Protein AF-A0A4R3VXD8-F1 (afdb_monomer_lite)

InterPro domains:
  IPR001830 Glycosyl transferase, family 20 [PTHR10788] (2-98)
  IPR003337 Trehalose-phosphatase [PF02358] (3-100)
  IPR023214 HAD superfamily [G3DSA:3.40.50.1000] (1-89)
  IPR036412 HAD-like superfamily [SSF56784] (4-100)

Secondary structure (DSSP, 8-state):
-HHHHHHHHHHT-TT---EEE-SS-HHHHHHHHTTSS-EEEEGGGTEE-TTTS--EEPP---GGGHHHHHHHHHHHHHTSTT-EEEEETTEEEEE-TTPPP-

Organism: NCBI:txid797292

pLDDT: mean 89.55, std 8.0, range [60.78, 97.94]

Radius of gyration: 19.1 Å; chains: 1; bounding box: 44×32×47 Å

Sequence (102 aa):
MQVLELLSSLQSEDALQITIISGRPHTDIKRWFGNTNYYLIAEHGAWSNVPDGLWRDKPSMPTTWKTPVRRIMAKFTDRTPGSIIEEKNYSLAWHYRKVHAG

Structure (mmCIF, N/CA/C/O backbone):
data_AF-A0A4R3VXD8-F1
#
_entry.id   AF-A0A4R3VXD8-F1
#
loop_
_atom_site.group_PDB
_atom_site.id
_atom_site.type_symbol
_atom_site.label_atom_id
_atom_site.label_alt_id
_atom_site.label_comp_id
_atom_site.label_asym_id
_atom_site.label_entity_id
_atom_site.label_seq_id
_atom_site.pdbx_PDB_ins_code
_atom_site.Cartn_x
_atom_site.Cartn_y
_atom_site.Cartn_z
_atom_site.occupancy
_atom_site.B_iso_or_equiv
_atom_site.auth_seq_id
_atom_site.auth_comp_id
_atom_site.auth_asym_id
_atom_site.auth_atom_id
_atom_site.pdbx_PDB_model_num
ATOM 1 N N . MET A 1 1 ? -6.651 -20.093 11.942 1.00 60.78 1 MET A N 1
ATOM 2 C CA . MET A 1 1 ? -7.630 -19.352 12.771 1.00 60.78 1 MET A CA 1
ATOM 3 C C . MET A 1 1 ? -6.974 -18.401 13.766 1.00 60.78 1 MET A C 1
ATOM 5 O O . MET A 1 1 ? -7.456 -17.287 13.868 1.00 60.78 1 MET A O 1
ATOM 9 N N . GLN A 1 2 ? -5.844 -18.754 14.389 1.00 84.75 2 GLN A N 1
ATOM 10 C CA . GLN A 1 2 ? -5.200 -17.973 15.466 1.00 84.75 2 GLN A CA 1
ATOM 11 C C . GLN A 1 2 ? -5.033 -16.456 15.229 1.00 84.75 2 GLN A C 1
ATOM 13 O O . GLN A 1 2 ? -5.242 -15.667 16.142 1.00 84.75 2 GLN A O 1
ATOM 18 N N . VAL A 1 3 ? -4.673 -16.019 14.017 1.00 86.25 3 VAL A N 1
ATOM 19 C CA . VAL A 1 3 ? -4.418 -14.587 13.755 1.00 86.25 3 VAL A CA 1
ATOM 20 C C . VAL A 1 3 ? -5.697 -13.745 13.802 1.00 86.25 3 VAL A C 1
ATOM 22 O O . VAL A 1 3 ? -5.675 -12.642 14.333 1.00 86.25 3 VAL A O 1
ATOM 25 N N . LEU A 1 4 ? -6.816 -14.245 13.268 1.00 84.94 4 LEU A N 1
ATOM 26 C CA . LEU A 1 4 ? -8.073 -13.484 13.253 1.00 84.94 4 LEU A CA 1
ATOM 27 C C . LEU A 1 4 ? -8.684 -13.376 14.654 1.00 84.94 4 LEU A C 1
ATOM 29 O O . LEU A 1 4 ? -9.241 -12.337 14.995 1.00 84.94 4 LEU A O 1
ATOM 33 N N . GLU A 1 5 ? -8.534 -14.417 15.471 1.00 88.50 5 GLU A N 1
ATOM 34 C CA . GLU A 1 5 ? -8.949 -14.409 16.878 1.00 88.50 5 GLU A CA 1
ATOM 35 C C . GLU A 1 5 ? -8.148 -13.377 17.680 1.00 88.50 5 GLU A C 1
ATOM 37 O O . GLU A 1 5 ? -8.742 -12.560 18.378 1.00 88.50 5 GLU A O 1
ATOM 42 N N . LEU A 1 6 ? -6.822 -13.334 17.496 1.00 90.12 6 LEU A N 1
ATOM 43 C CA . LEU A 1 6 ? -5.958 -12.326 18.117 1.00 90.12 6 LEU A CA 1
ATOM 44 C C . LEU A 1 6 ? -6.342 -10.898 17.705 1.00 90.12 6 LEU A C 1
ATOM 46 O O . LEU A 1 6 ? -6.423 -10.000 18.539 1.00 90.12 6 LEU A O 1
ATOM 50 N N . LEU A 1 7 ? -6.582 -10.666 16.413 1.00 90.00 7 LEU A N 1
ATOM 51 C CA . LEU A 1 7 ? -6.993 -9.343 15.937 1.00 90.00 7 LEU A CA 1
ATOM 52 C C . LEU A 1 7 ? -8.378 -8.952 16.473 1.00 90.00 7 LEU A C 1
ATOM 54 O O . LEU A 1 7 ? -8.607 -7.780 16.757 1.00 90.00 7 LEU A O 1
ATOM 58 N N . SER A 1 8 ? -9.274 -9.921 16.666 1.00 86.00 8 SER A N 1
ATOM 59 C CA . SER A 1 8 ? -10.593 -9.682 17.262 1.00 86.00 8 SER A CA 1
ATOM 60 C C . SER A 1 8 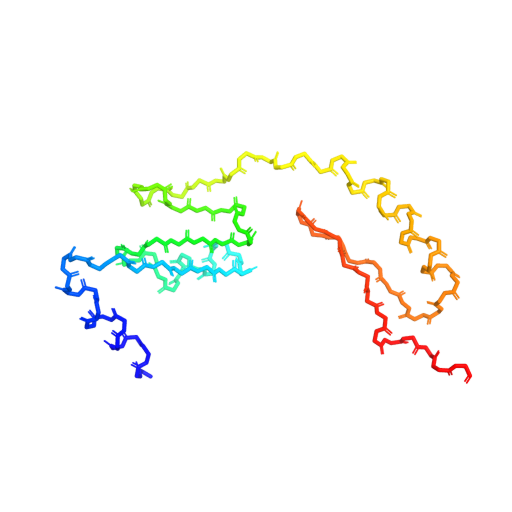? -10.487 -9.314 18.744 1.00 86.00 8 SER A C 1
ATOM 62 O O . SER A 1 8 ? -11.148 -8.375 19.173 1.00 86.00 8 SER A O 1
ATOM 64 N N . SER A 1 9 ? -9.619 -9.984 19.515 1.00 89.00 9 SER A N 1
ATOM 65 C CA . SER A 1 9 ? -9.397 -9.637 20.927 1.00 89.00 9 SER A CA 1
ATOM 66 C C . SER A 1 9 ? -8.711 -8.284 21.102 1.00 89.00 9 SER A C 1
ATOM 68 O O . SER A 1 9 ? -8.966 -7.582 22.068 1.00 89.00 9 SER A O 1
ATOM 70 N N . LEU A 1 10 ? -7.834 -7.896 20.173 1.00 89.00 10 LEU A N 1
ATOM 71 C CA . LEU A 1 10 ? -7.211 -6.571 20.203 1.00 89.00 10 LEU A CA 1
ATOM 72 C C . LEU A 1 10 ? -8.198 -5.458 19.831 1.00 89.00 10 LEU A C 1
ATOM 74 O O . LEU A 1 10 ? -8.056 -4.338 20.303 1.00 89.00 10 LEU A O 1
ATOM 78 N N . GLN A 1 11 ? -9.195 -5.755 18.994 1.00 83.25 11 GLN A N 1
ATOM 79 C CA . GLN A 1 11 ? -10.201 -4.782 18.570 1.00 83.25 11 GLN A CA 1
ATOM 80 C C . GLN A 1 11 ? -11.210 -4.433 19.676 1.00 83.25 11 GLN A C 1
ATOM 82 O O . GLN A 1 11 ? -11.834 -3.381 19.594 1.00 83.25 11 GLN A O 1
ATOM 87 N N . SER A 1 12 ? -11.401 -5.288 20.688 1.00 84.19 12 SER A N 1
ATOM 88 C CA . SER A 1 12 ? -12.324 -4.996 21.798 1.00 84.19 12 SER A CA 1
ATOM 89 C C . SER A 1 12 ? -11.810 -3.929 22.771 1.00 84.19 12 SER A C 1
ATOM 91 O O . SER A 1 12 ? -12.547 -3.527 23.664 1.00 84.19 12 SER A O 1
ATOM 93 N N . GLU A 1 13 ? -10.565 -3.481 22.613 1.00 86.81 13 GLU A N 1
ATOM 94 C CA . GLU A 1 13 ? -9.973 -2.393 23.388 1.00 86.81 13 GLU A CA 1
ATOM 95 C C . GLU A 1 13 ? -10.238 -1.050 22.686 1.00 86.81 13 GLU A C 1
ATOM 97 O O . GLU A 1 13 ? -9.629 -0.756 21.658 1.00 86.81 13 GLU A O 1
ATOM 102 N N . ASP A 1 14 ? -11.104 -0.200 23.251 1.00 79.62 14 ASP A N 1
ATOM 103 C CA . ASP A 1 14 ? -11.511 1.088 22.647 1.00 79.62 14 ASP A CA 1
ATOM 104 C C . ASP A 1 14 ? -10.336 2.042 22.356 1.00 79.62 14 ASP A C 1
ATOM 106 O O . ASP A 1 14 ? -10.417 2.912 21.489 1.00 79.62 14 ASP A O 1
ATOM 110 N N . ALA A 1 15 ? -9.219 1.884 23.070 1.00 86.81 15 ALA A N 1
ATOM 111 C CA . ALA A 1 15 ? -8.014 2.684 22.872 1.00 86.81 15 ALA A CA 1
ATOM 112 C C . ALA A 1 15 ? -7.157 2.227 21.672 1.00 86.81 15 ALA A C 1
ATOM 114 O O . ALA A 1 15 ? -6.139 2.861 21.377 1.00 86.81 15 ALA A O 1
ATOM 115 N N . LEU A 1 16 ? -7.518 1.131 20.994 1.00 89.75 16 LEU A N 1
ATOM 116 C CA . LEU A 1 16 ? -6.667 0.469 20.010 1.00 89.75 16 LEU A CA 1
ATOM 117 C C . LEU A 1 16 ? -7.252 0.550 18.596 1.00 89.75 16 LEU A C 1
ATOM 119 O O . LEU A 1 16 ? -8.234 -0.098 18.246 1.00 89.75 16 LEU A O 1
ATOM 123 N N . GLN A 1 17 ? -6.575 1.303 17.728 1.00 91.00 17 GLN A N 1
ATOM 124 C CA . GLN A 1 17 ? -6.911 1.362 16.309 1.00 91.00 17 GLN A CA 1
ATOM 125 C C . GLN A 1 17 ? -6.074 0.363 15.509 1.00 91.00 17 GLN A C 1
ATOM 127 O O . GLN A 1 17 ? -4.887 0.577 15.250 1.00 91.00 17 GLN A O 1
ATOM 132 N N . ILE A 1 18 ? -6.708 -0.705 15.031 1.00 93.25 18 ILE A N 1
ATOM 133 C CA . ILE A 1 18 ? -6.060 -1.649 14.116 1.00 93.25 18 ILE A CA 1
ATOM 134 C C . ILE A 1 18 ? -6.027 -1.054 12.703 1.00 93.25 18 ILE A C 1
ATOM 136 O O . ILE A 1 18 ? -7.042 -0.574 12.187 1.00 93.25 18 ILE A O 1
ATOM 140 N N . THR A 1 19 ? -4.847 -1.103 12.074 1.00 95.06 19 THR A N 1
ATOM 141 C CA . THR A 1 19 ? -4.625 -0.689 10.682 1.00 95.06 19 THR A CA 1
ATOM 142 C C . THR A 1 19 ? -3.900 -1.787 9.903 1.00 95.06 19 THR A C 1
ATOM 144 O O . THR A 1 19 ? -2.824 -2.224 10.305 1.00 95.06 19 THR A O 1
ATOM 147 N N . ILE A 1 20 ? -4.455 -2.212 8.767 1.00 95.06 20 ILE A N 1
ATOM 148 C CA . ILE A 1 20 ? -3.838 -3.172 7.844 1.00 95.06 20 ILE A CA 1
ATOM 149 C C . ILE A 1 20 ? -3.285 -2.424 6.632 1.00 95.06 20 ILE A C 1
ATOM 151 O O . ILE A 1 20 ? -4.034 -1.776 5.903 1.00 95.06 20 ILE A O 1
ATOM 155 N N . ILE A 1 21 ? -1.979 -2.561 6.388 1.00 95.50 21 ILE A N 1
ATOM 156 C CA . ILE A 1 21 ? -1.281 -1.978 5.235 1.00 95.50 21 ILE A CA 1
ATOM 157 C C . ILE A 1 21 ? -0.813 -3.101 4.313 1.00 95.50 21 ILE A C 1
ATOM 159 O O . ILE A 1 21 ? -0.105 -4.012 4.740 1.00 95.50 21 ILE A O 1
ATOM 163 N N . SER A 1 22 ? -1.191 -3.042 3.037 1.00 92.56 22 SER A N 1
ATOM 164 C CA . SER A 1 22 ? -0.856 -4.079 2.065 1.00 92.56 22 SER A CA 1
ATOM 165 C C . SER A 1 22 ? -0.584 -3.529 0.668 1.00 92.56 22 SER A C 1
ATOM 167 O O . SER A 1 22 ? -1.116 -2.502 0.253 1.00 92.56 22 SER A O 1
ATOM 169 N N . GLY A 1 23 ? 0.223 -4.268 -0.094 1.00 86.50 23 GLY A N 1
ATOM 170 C CA . GLY A 1 23 ? 0.364 -4.083 -1.541 1.00 86.50 23 GLY A CA 1
ATOM 171 C C . GLY A 1 23 ? -0.730 -4.776 -2.363 1.00 86.50 23 GLY A C 1
ATOM 172 O O . GLY A 1 23 ? -0.728 -4.663 -3.585 1.00 86.50 23 GLY A O 1
ATOM 173 N N . ARG A 1 24 ? -1.640 -5.525 -1.722 1.00 91.00 24 ARG A N 1
ATOM 174 C CA . ARG A 1 24 ? -2.763 -6.202 -2.391 1.00 91.00 24 ARG A CA 1
ATOM 175 C C . ARG A 1 24 ? -3.774 -5.187 -2.951 1.00 91.00 24 ARG A C 1
ATOM 177 O O . ARG A 1 24 ? -3.877 -4.090 -2.395 1.00 91.00 24 ARG A O 1
ATOM 184 N N . PRO A 1 25 ? -4.543 -5.567 -3.988 1.00 91.31 25 PRO A N 1
ATOM 185 C CA . PRO A 1 25 ? -5.689 -4.794 -4.456 1.00 91.31 25 PRO A CA 1
ATOM 186 C C . PRO A 1 25 ? -6.668 -4.474 -3.324 1.00 91.31 25 PRO A C 1
ATOM 188 O O . PRO A 1 25 ? -6.895 -5.301 -2.434 1.00 91.31 25 PRO A O 1
ATOM 191 N N . HIS A 1 26 ? -7.295 -3.298 -3.376 1.00 92.44 26 HIS A N 1
ATOM 192 C CA . HIS A 1 26 ? -8.281 -2.911 -2.360 1.00 92.44 26 HIS A CA 1
ATOM 193 C C . HIS A 1 26 ? -9.493 -3.857 -2.323 1.00 92.44 26 HIS A C 1
ATOM 195 O O . HIS A 1 26 ? -10.086 -4.056 -1.266 1.00 92.44 26 HIS A O 1
ATOM 201 N N . THR A 1 27 ? -9.832 -4.495 -3.447 1.00 93.62 27 THR A N 1
ATOM 202 C CA . THR A 1 27 ? -10.903 -5.496 -3.552 1.00 93.62 27 THR A CA 1
ATOM 203 C C . THR A 1 27 ? -10.624 -6.746 -2.716 1.00 93.62 27 THR A C 1
ATOM 205 O O . THR A 1 27 ? -11.519 -7.212 -2.010 1.00 93.62 27 THR A O 1
ATOM 208 N N . ASP A 1 28 ? -9.388 -7.252 -2.730 1.00 95.38 28 ASP A N 1
ATOM 209 C CA . ASP A 1 28 ? -8.965 -8.398 -1.912 1.00 95.38 28 ASP A CA 1
ATOM 210 C C . ASP A 1 28 ? -9.021 -8.049 -0.420 1.00 95.38 28 ASP A C 1
ATOM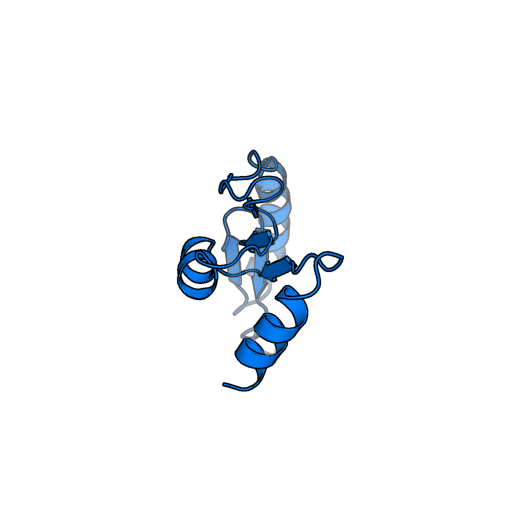 212 O O . ASP A 1 28 ? -9.593 -8.781 0.387 1.00 95.38 28 ASP A O 1
ATOM 216 N N . ILE A 1 29 ? -8.472 -6.886 -0.058 1.00 94.69 29 ILE A N 1
ATOM 217 C CA . ILE A 1 29 ? -8.442 -6.388 1.324 1.00 94.69 29 ILE A CA 1
ATOM 218 C C . ILE A 1 29 ? -9.866 -6.179 1.851 1.00 94.69 29 ILE A C 1
ATOM 220 O O . ILE A 1 29 ? -10.192 -6.626 2.950 1.00 94.69 29 ILE A O 1
ATOM 224 N N . LYS A 1 30 ? -10.735 -5.552 1.050 1.00 92.88 30 LYS A N 1
ATOM 225 C CA . LYS A 1 30 ? -12.151 -5.348 1.371 1.00 92.88 30 LYS A CA 1
ATOM 226 C C . LYS A 1 30 ? -12.888 -6.675 1.535 1.00 92.88 30 LYS A C 1
ATOM 228 O O . LYS A 1 30 ? -13.704 -6.798 2.439 1.00 92.88 30 LYS A O 1
ATOM 233 N N . ARG A 1 31 ? -12.594 -7.683 0.711 1.00 94.56 31 ARG A N 1
ATOM 234 C CA . ARG A 1 31 ? -13.192 -9.018 0.850 1.00 94.56 31 ARG A CA 1
ATOM 235 C C . ARG A 1 31 ? -12.828 -9.680 2.181 1.00 94.56 31 ARG A C 1
ATOM 237 O O . ARG A 1 31 ? -13.665 -10.374 2.746 1.00 94.56 31 ARG A O 1
ATOM 244 N N . TRP A 1 32 ? -11.598 -9.504 2.662 1.00 93.06 32 TRP A N 1
ATOM 245 C CA . TRP A 1 32 ? -11.135 -10.140 3.900 1.00 93.06 32 TRP A CA 1
ATOM 246 C C . TRP A 1 32 ? -11.512 -9.371 5.167 1.00 93.06 32 TRP A C 1
ATOM 248 O O . TRP A 1 32 ? -11.859 -9.995 6.164 1.00 93.06 32 TRP A O 1
ATOM 258 N N . PHE A 1 33 ? -11.454 -8.038 5.134 1.00 93.06 33 PHE A N 1
ATOM 259 C CA . PHE A 1 33 ? -11.555 -7.193 6.330 1.00 93.06 33 PHE A CA 1
ATOM 260 C C . PHE A 1 33 ? -12.607 -6.083 6.219 1.00 93.06 33 PHE A C 1
ATOM 262 O O . PHE A 1 33 ? -12.718 -5.254 7.109 1.00 93.06 33 PHE A O 1
ATOM 269 N N . GLY A 1 34 ? -13.405 -6.038 5.150 1.00 89.81 34 GLY A N 1
ATOM 270 C CA . GLY A 1 34 ? -14.373 -4.957 4.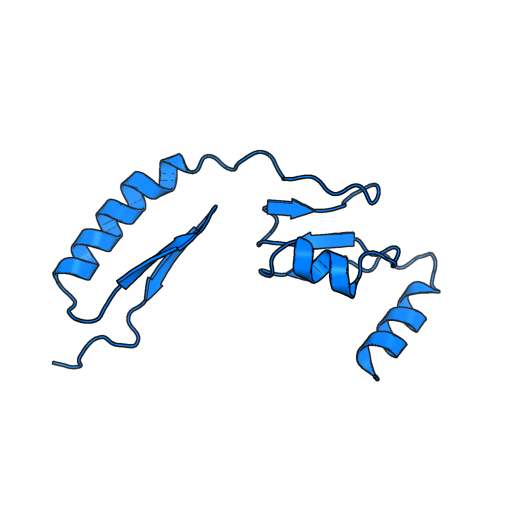923 1.00 89.81 34 GLY A CA 1
ATOM 271 C C . GLY A 1 34 ? -15.512 -4.875 5.943 1.00 89.81 34 GLY A C 1
ATOM 272 O O . GLY A 1 34 ? -16.200 -3.862 5.974 1.00 89.81 34 GLY A O 1
ATOM 273 N N . ASN A 1 35 ? -15.692 -5.913 6.765 1.00 89.69 35 ASN A N 1
ATOM 274 C CA . ASN A 1 35 ? -16.694 -5.968 7.832 1.00 89.69 35 ASN A CA 1
ATOM 275 C C . ASN A 1 35 ? -16.109 -5.667 9.226 1.00 89.69 35 ASN A C 1
ATOM 277 O O . ASN A 1 35 ? -16.789 -5.889 10.223 1.00 89.69 35 ASN A O 1
ATOM 281 N N . THR A 1 36 ? -14.852 -5.224 9.324 1.00 90.06 36 THR A N 1
ATOM 282 C CA . THR A 1 36 ? -14.230 -4.828 10.597 1.00 90.06 36 THR A CA 1
ATOM 283 C C . THR A 1 36 ? -14.162 -3.303 10.717 1.00 90.06 36 THR A C 1
ATOM 285 O O . THR A 1 36 ? -14.269 -2.589 9.721 1.00 90.06 36 THR A O 1
ATOM 288 N N . ASN A 1 37 ? -13.903 -2.788 11.924 1.00 89.19 37 ASN A N 1
ATOM 289 C CA . ASN A 1 37 ? -13.663 -1.353 12.146 1.00 89.19 37 ASN A CA 1
ATOM 290 C C . ASN A 1 37 ? -12.187 -0.981 11.911 1.00 89.19 37 ASN A C 1
ATOM 292 O O . ASN A 1 37 ? -11.661 -0.041 12.506 1.00 89.19 37 ASN A O 1
ATOM 296 N N . TYR A 1 38 ? -11.476 -1.764 11.095 1.00 93.88 38 TYR A N 1
ATOM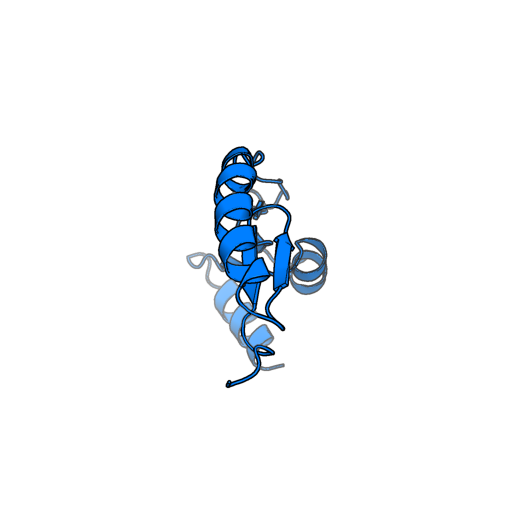 297 C CA . TYR A 1 38 ? -10.067 -1.520 10.823 1.00 93.88 38 TYR A CA 1
ATOM 298 C C . TYR A 1 38 ? -9.909 -0.398 9.813 1.00 93.88 38 TYR A C 1
ATOM 300 O O . TYR A 1 38 ? -10.692 -0.244 8.868 1.00 93.88 38 TYR A O 1
ATOM 308 N N . TYR A 1 39 ? -8.797 0.308 9.947 1.00 95.81 39 TYR A N 1
ATOM 309 C CA . TYR A 1 39 ? -8.277 1.071 8.836 1.00 95.81 39 TYR A CA 1
ATOM 310 C C . TYR A 1 39 ? -7.549 0.148 7.869 1.00 95.81 39 TYR A C 1
ATOM 312 O O . TYR A 1 39 ? -6.729 -0.683 8.247 1.00 95.81 39 TYR A O 1
ATOM 320 N N . LEU A 1 40 ? -7.874 0.280 6.594 1.00 96.31 40 LEU A N 1
ATOM 321 C CA . LEU A 1 40 ? -7.398 -0.560 5.514 1.00 96.31 40 LEU A CA 1
ATOM 322 C C . LEU A 1 40 ? -6.699 0.343 4.507 1.00 96.31 40 LEU A C 1
ATOM 324 O O . LEU A 1 40 ? -7.292 1.289 3.992 1.00 96.31 40 LEU A O 1
ATOM 328 N N . ILE A 1 41 ? -5.430 0.047 4.245 1.00 95.19 41 ILE A N 1
ATOM 329 C CA . ILE A 1 41 ? -4.578 0.739 3.283 1.00 95.19 41 ILE A CA 1
ATOM 330 C C . ILE A 1 41 ? -4.093 -0.306 2.280 1.00 95.19 41 ILE A C 1
ATOM 332 O O . ILE A 1 41 ? -3.360 -1.234 2.627 1.00 95.19 41 ILE A O 1
ATOM 336 N N . ALA A 1 42 ? -4.519 -0.164 1.032 1.00 92.69 42 ALA A N 1
ATOM 337 C CA . ALA A 1 42 ? -4.262 -1.109 -0.044 1.00 92.69 42 ALA A CA 1
ATOM 338 C C . ALA A 1 42 ? -3.397 -0.479 -1.141 1.00 92.69 42 ALA A C 1
ATOM 340 O O . ALA A 1 42 ? -3.209 0.740 -1.187 1.00 92.69 42 ALA A O 1
ATOM 341 N N . GLU A 1 43 ? -2.857 -1.320 -2.024 1.00 89.00 43 GLU A N 1
ATOM 342 C CA . GLU A 1 43 ? -2.074 -0.898 -3.192 1.00 89.00 43 GLU A CA 1
ATOM 343 C C . GLU A 1 43 ? -0.961 0.108 -2.841 1.00 89.00 43 GLU A C 1
ATOM 345 O O . GLU A 1 43 ? -0.762 1.112 -3.522 1.00 89.00 43 GLU A O 1
ATOM 350 N N . HIS A 1 44 ? -0.242 -0.148 -1.741 1.00 86.62 44 HIS A N 1
ATOM 351 C CA . HIS A 1 44 ? 0.828 0.727 -1.238 1.00 86.62 44 HIS A CA 1
ATOM 352 C C . HIS A 1 44 ? 0.369 2.160 -0.907 1.00 86.62 44 HIS A C 1
ATOM 354 O O . HIS A 1 44 ? 1.137 3.112 -1.029 1.00 86.62 44 HIS A O 1
ATOM 360 N N . GLY A 1 45 ? -0.881 2.318 -0.468 1.00 88.38 45 GLY A N 1
ATOM 361 C CA . GLY A 1 45 ? -1.445 3.612 -0.088 1.00 88.38 45 GLY A CA 1
ATOM 362 C C . GLY A 1 45 ? -2.175 4.340 -1.207 1.00 88.38 45 GLY A C 1
ATOM 363 O O . GLY A 1 45 ? -2.603 5.472 -0.989 1.00 88.38 45 GLY A O 1
ATOM 364 N N . ALA A 1 46 ? -2.345 3.711 -2.372 1.00 86.12 46 ALA A N 1
ATOM 365 C CA . ALA A 1 46 ? -3.193 4.248 -3.430 1.00 86.12 46 ALA A CA 1
ATOM 366 C C . ALA A 1 46 ? -4.685 4.182 -3.076 1.00 86.12 46 ALA A C 1
ATOM 368 O O . ALA A 1 46 ? -5.454 4.989 -3.579 1.00 86.12 46 ALA A O 1
ATOM 369 N N . TRP A 1 47 ? -5.084 3.270 -2.187 1.00 91.75 47 TRP A N 1
ATOM 370 C CA . TRP A 1 47 ? -6.453 3.164 -1.688 1.00 91.75 47 TRP A CA 1
ATOM 371 C C . TRP A 1 47 ? -6.469 3.111 -0.168 1.00 91.75 47 TRP A C 1
ATOM 373 O O . TRP A 1 47 ? -5.674 2.384 0.435 1.00 91.75 47 TRP A O 1
ATOM 383 N N . SER A 1 48 ? -7.404 3.820 0.461 1.00 94.44 48 SER A N 1
ATOM 384 C CA . SER A 1 48 ? -7.639 3.679 1.898 1.00 94.44 48 SER A CA 1
ATOM 385 C C . SER A 1 48 ? -9.066 3.996 2.310 1.00 94.44 48 SER A C 1
ATOM 387 O O . SER A 1 48 ? -9.710 4.831 1.680 1.00 94.44 48 SER A O 1
ATOM 389 N N . ASN A 1 49 ? -9.521 3.405 3.413 1.00 94.94 49 ASN A N 1
ATOM 390 C CA . ASN A 1 49 ? -10.775 3.783 4.073 1.00 94.94 49 ASN A CA 1
ATOM 391 C C . ASN A 1 49 ? -10.592 4.783 5.241 1.00 94.94 49 ASN A C 1
ATOM 393 O O . ASN A 1 49 ? -11.549 5.131 5.921 1.00 94.94 49 ASN A O 1
ATOM 397 N N . VAL A 1 50 ? -9.364 5.239 5.499 1.00 93.31 50 VAL A N 1
ATOM 398 C CA . VAL A 1 50 ? -9.052 6.236 6.538 1.00 93.31 50 VAL A CA 1
ATOM 399 C C . VAL A 1 50 ? -9.632 7.610 6.150 1.00 93.31 50 VAL A C 1
ATOM 401 O O . VAL A 1 50 ? -9.531 7.975 4.974 1.00 93.31 50 VAL A O 1
ATOM 404 N N . PRO A 1 51 ? -10.159 8.422 7.093 1.00 92.12 51 PRO A N 1
ATOM 405 C CA . PRO A 1 51 ? -10.337 8.161 8.530 1.00 92.12 51 PRO A CA 1
ATOM 406 C C . PRO A 1 51 ? -11.756 7.719 8.933 1.00 92.12 51 PRO A C 1
ATOM 408 O O . PRO A 1 51 ? -12.043 7.629 10.115 1.00 92.12 51 PRO A O 1
ATOM 411 N N . ASP A 1 52 ? -12.668 7.484 7.994 1.00 92.69 52 ASP A N 1
ATOM 412 C CA . ASP A 1 52 ? -14.107 7.346 8.285 1.00 92.69 52 ASP A CA 1
ATOM 413 C C . ASP A 1 52 ? -14.735 6.051 7.750 1.00 92.69 52 ASP A C 1
ATOM 415 O O . ASP A 1 52 ? -15.953 5.917 7.675 1.00 92.69 52 ASP A O 1
ATOM 419 N N . GLY A 1 53 ? -13.910 5.084 7.356 1.00 91.38 53 GLY A N 1
ATOM 420 C CA . GLY A 1 53 ? -14.356 3.800 6.824 1.00 91.38 53 GLY A CA 1
ATOM 421 C C . GLY A 1 53 ? -14.801 3.848 5.359 1.00 91.38 53 GLY A C 1
ATOM 422 O O . GLY A 1 53 ? -15.089 2.797 4.781 1.00 91.38 53 GLY A O 1
ATOM 423 N N . LEU A 1 54 ? -14.797 5.019 4.714 1.00 92.06 54 LEU A N 1
ATOM 424 C CA . LEU A 1 54 ? -15.155 5.154 3.306 1.00 92.06 54 LEU A CA 1
ATOM 425 C C . LEU A 1 54 ? -13.921 4.992 2.421 1.00 92.06 54 LEU A C 1
ATOM 427 O O . LEU A 1 54 ? -12.972 5.772 2.499 1.00 92.06 54 LEU A O 1
ATOM 431 N N . TRP A 1 55 ? -13.943 3.975 1.554 1.00 92.19 55 TRP A N 1
ATOM 432 C CA . TRP A 1 55 ? -12.877 3.748 0.580 1.00 92.19 55 TRP A CA 1
ATOM 433 C C . TRP A 1 55 ? -12.736 4.940 -0.358 1.00 92.19 55 TRP A C 1
ATOM 435 O O . TRP A 1 55 ? -13.688 5.344 -1.022 1.00 92.19 55 TRP A O 1
ATOM 445 N N . ARG A 1 56 ? -11.512 5.445 -0.442 1.00 90.69 56 ARG A N 1
ATOM 446 C CA . ARG A 1 56 ? -11.097 6.473 -1.383 1.00 90.69 56 ARG A CA 1
ATOM 447 C C . ARG A 1 56 ? -9.861 5.994 -2.103 1.00 90.69 56 ARG A C 1
ATOM 449 O O . ARG A 1 56 ? -8.958 5.424 -1.479 1.00 90.69 56 ARG A O 1
ATOM 456 N N . ASP A 1 57 ? -9.808 6.268 -3.393 1.00 87.88 57 ASP A N 1
ATOM 457 C CA . ASP A 1 57 ? -8.528 6.378 -4.052 1.00 87.88 57 ASP A CA 1
ATOM 458 C C . ASP A 1 57 ? -7.842 7.642 -3.525 1.00 87.88 57 ASP A C 1
ATOM 460 O O . ASP A 1 57 ? -8.447 8.700 -3.330 1.00 87.88 57 ASP A O 1
ATOM 464 N N . LYS A 1 58 ? -6.555 7.526 -3.227 1.00 77.25 58 LYS A N 1
ATOM 465 C CA . LYS A 1 58 ? -5.733 8.706 -3.020 1.00 77.25 58 LYS A CA 1
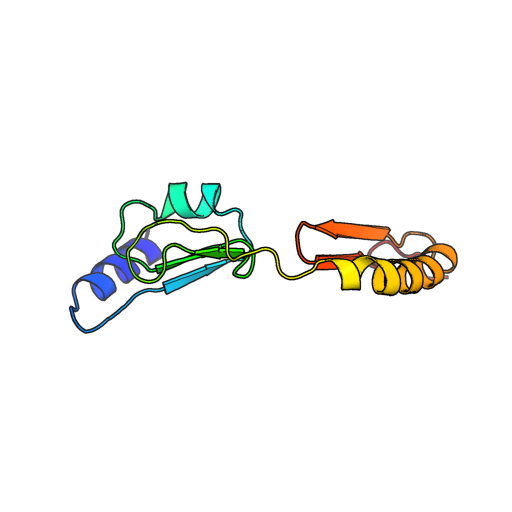ATOM 466 C C . LYS A 1 58 ? -5.549 9.341 -4.403 1.00 77.25 58 LYS A C 1
ATOM 468 O O . LYS A 1 58 ? -5.196 8.604 -5.329 1.00 77.25 58 LYS A O 1
ATOM 473 N N . PRO A 1 59 ? -5.745 10.669 -4.553 1.00 64.38 59 PRO A N 1
ATOM 474 C CA . PRO A 1 59 ? -5.594 11.340 -5.837 1.00 64.38 59 PRO A CA 1
ATOM 475 C C . PRO A 1 59 ? -4.287 10.911 -6.484 1.00 64.38 59 PRO A C 1
ATOM 477 O O . PRO A 1 59 ? -3.260 10.847 -5.799 1.00 64.38 59 PRO A O 1
ATOM 480 N N . SER A 1 60 ? -4.342 10.580 -7.776 1.00 64.56 60 SER A N 1
ATOM 481 C CA . SER A 1 60 ? -3.217 9.998 -8.497 1.00 64.56 60 SER A CA 1
ATOM 482 C C . SER A 1 60 ? -1.933 10.764 -8.184 1.00 64.56 60 SER A C 1
ATOM 484 O O . SER A 1 60 ? -1.783 11.923 -8.579 1.00 64.56 60 SER A O 1
ATOM 486 N N . MET A 1 61 ? -0.998 10.114 -7.488 1.00 68.38 61 MET A N 1
ATOM 487 C CA . MET A 1 61 ? 0.376 10.598 -7.434 1.00 68.38 61 MET A CA 1
ATOM 488 C C . MET A 1 61 ? 0.818 10.784 -8.888 1.00 68.38 61 MET A C 1
ATOM 490 O O . MET A 1 61 ? 0.684 9.821 -9.653 1.00 68.38 61 MET A O 1
ATOM 494 N N . PRO A 1 62 ? 1.282 11.979 -9.303 1.00 78.62 62 PRO A N 1
ATOM 495 C CA . PRO A 1 62 ? 1.615 12.233 -10.696 1.00 78.62 62 PRO A CA 1
ATOM 496 C C . PRO A 1 62 ? 2.536 11.131 -11.207 1.00 78.62 62 PRO A C 1
ATOM 498 O O . PRO A 1 62 ? 3.628 10.953 -10.685 1.00 78.62 62 PRO A O 1
ATOM 501 N N . THR A 1 63 ? 2.107 10.355 -12.200 1.00 83.62 63 THR A N 1
ATOM 502 C CA . THR A 1 63 ? 2.908 9.248 -12.752 1.00 83.62 63 THR A CA 1
ATOM 503 C C . THR A 1 63 ? 3.876 9.724 -13.829 1.00 83.62 63 THR A C 1
ATOM 505 O O . THR A 1 63 ? 4.592 8.921 -14.420 1.00 83.62 63 THR A O 1
ATOM 508 N N . THR A 1 64 ? 3.955 11.038 -14.052 1.00 91.75 64 THR A N 1
ATOM 509 C CA . THR A 1 64 ? 4.855 11.678 -15.017 1.00 91.75 64 THR A CA 1
ATOM 510 C C . THR A 1 64 ? 6.325 11.341 -14.763 1.00 91.75 64 THR A C 1
ATOM 512 O O . THR A 1 64 ? 7.106 11.305 -15.711 1.00 91.75 64 THR A O 1
ATOM 515 N N . TRP A 1 65 ? 6.703 11.007 -13.521 1.00 92.38 65 TRP A N 1
ATOM 516 C CA . TRP A 1 65 ? 8.044 10.522 -13.176 1.00 92.38 65 TRP A CA 1
ATOM 517 C C . TRP A 1 65 ? 8.376 9.156 -13.793 1.00 92.38 65 TRP A C 1
ATOM 519 O O . TRP A 1 65 ? 9.552 8.849 -13.999 1.00 92.38 65 TRP A O 1
ATOM 529 N N . LYS A 1 66 ? 7.377 8.325 -14.122 1.00 94.25 66 LYS A N 1
ATOM 530 C CA . LYS A 1 66 ? 7.620 6.994 -14.690 1.00 94.25 66 LYS A CA 1
ATOM 531 C C . LYS A 1 66 ? 8.268 7.081 -16.056 1.00 94.25 66 LYS A C 1
ATOM 533 O O . LYS A 1 66 ? 9.171 6.305 -16.330 1.00 94.25 66 LYS A O 1
ATOM 538 N N . THR A 1 67 ? 7.869 8.033 -16.895 1.00 95.94 67 THR A N 1
ATOM 539 C CA . THR A 1 67 ? 8.414 8.185 -18.251 1.00 95.94 67 THR A CA 1
ATOM 540 C C . THR A 1 67 ? 9.944 8.333 -18.264 1.00 95.94 67 THR A C 1
ATOM 542 O O . THR A 1 67 ? 10.610 7.523 -18.919 1.00 95.94 67 THR A O 1
ATOM 545 N N . PRO A 1 68 ? 10.559 9.296 -17.541 1.00 97.31 68 PRO A N 1
ATOM 546 C CA . PRO A 1 68 ? 12.014 9.399 -17.502 1.00 97.31 68 PRO A CA 1
ATOM 547 C C . PRO A 1 68 ? 12.685 8.192 -16.828 1.00 97.31 68 PRO A C 1
ATOM 549 O O . PRO A 1 68 ? 13.726 7.751 -17.314 1.00 97.31 68 PRO A O 1
ATOM 552 N N . VAL A 1 69 ? 12.097 7.614 -15.773 1.00 97.56 69 VAL A N 1
ATOM 553 C CA . VAL A 1 69 ? 12.664 6.438 -15.082 1.00 97.56 69 VAL A CA 1
ATOM 554 C C . VAL A 1 69 ? 12.626 5.189 -15.967 1.00 97.56 69 VAL A C 1
ATOM 556 O O . VAL A 1 69 ? 13.629 4.488 -16.086 1.00 97.56 69 VAL A O 1
ATOM 559 N N . ARG A 1 70 ? 11.518 4.944 -16.670 1.00 97.50 70 ARG A N 1
ATOM 560 C CA . ARG A 1 70 ? 11.361 3.843 -17.627 1.00 97.50 70 ARG A CA 1
ATOM 561 C C . ARG A 1 70 ? 12.387 3.944 -18.746 1.00 97.50 70 ARG A C 1
ATOM 563 O O . ARG A 1 70 ? 12.982 2.937 -19.108 1.00 97.50 70 ARG A O 1
ATOM 570 N N . ARG A 1 71 ? 12.654 5.152 -19.256 1.00 97.19 71 ARG A N 1
ATOM 571 C CA . ARG A 1 71 ? 13.706 5.372 -20.261 1.00 97.19 71 ARG A CA 1
ATOM 572 C C . ARG A 1 71 ? 15.093 4.994 -19.736 1.00 97.19 71 ARG A C 1
ATOM 574 O O . ARG A 1 71 ? 15.908 4.488 -20.498 1.00 97.19 71 ARG A O 1
ATOM 581 N N . ILE A 1 72 ? 15.375 5.236 -18.455 1.00 97.56 72 ILE A N 1
ATOM 582 C CA . ILE A 1 72 ? 16.627 4.797 -17.823 1.00 97.56 72 ILE A CA 1
ATOM 583 C C . ILE A 1 72 ? 16.649 3.268 -17.720 1.00 97.56 72 ILE A C 1
ATOM 585 O O . ILE A 1 72 ? 17.601 2.653 -18.189 1.00 97.56 72 ILE A O 1
ATOM 589 N N . MET A 1 73 ? 15.589 2.649 -17.191 1.00 97.94 73 MET A N 1
ATOM 590 C CA . MET A 1 73 ? 15.478 1.188 -17.072 1.00 97.94 73 MET A CA 1
ATOM 591 C C . MET A 1 73 ? 15.579 0.471 -18.428 1.00 97.94 73 MET A C 1
ATOM 593 O O . MET A 1 73 ? 16.187 -0.594 -18.508 1.00 97.94 73 MET A O 1
ATOM 597 N N . ALA A 1 74 ? 15.035 1.057 -19.500 1.00 97.00 74 ALA A N 1
ATOM 598 C C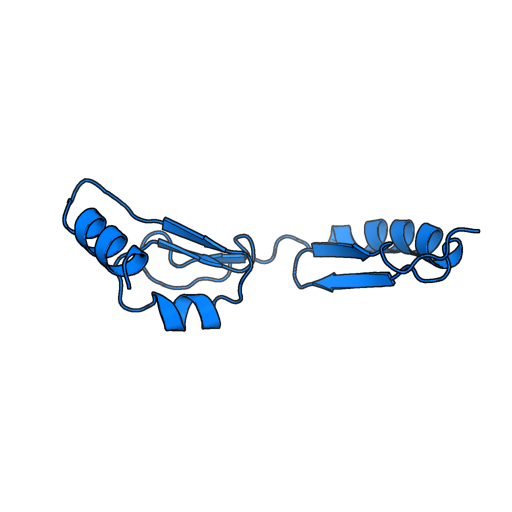A . ALA A 1 74 ? 15.103 0.503 -20.852 1.00 97.00 74 ALA A CA 1
ATOM 599 C C . ALA A 1 74 ? 16.555 0.352 -21.322 1.00 97.00 74 ALA A C 1
ATOM 601 O O . ALA A 1 74 ? 16.934 -0.719 -21.776 1.00 97.00 74 ALA A O 1
ATOM 602 N N . LYS A 1 75 ? 17.410 1.357 -21.073 1.00 97.00 75 LYS A N 1
ATOM 603 C CA . LYS A 1 75 ? 18.844 1.282 -21.409 1.00 97.00 75 LYS A CA 1
ATOM 604 C C . LYS A 1 75 ? 19.556 0.112 -20.728 1.00 97.00 75 LYS A C 1
ATOM 606 O O . LYS A 1 75 ? 20.468 -0.465 -21.314 1.00 97.00 75 LYS A O 1
ATOM 611 N N . PHE A 1 76 ? 19.185 -0.205 -19.487 1.00 95.88 76 PHE A N 1
ATOM 612 C CA . PHE A 1 76 ? 19.735 -1.361 -18.774 1.00 95.88 76 PHE A CA 1
ATOM 613 C C . PHE A 1 76 ? 19.158 -2.670 -19.305 1.00 95.88 76 PHE A C 1
ATOM 615 O O . PHE A 1 76 ? 19.896 -3.634 -19.480 1.00 95.88 76 PHE A O 1
ATOM 622 N N . THR A 1 77 ? 17.863 -2.681 -19.611 1.00 96.12 77 THR A N 1
ATOM 623 C CA . THR A 1 77 ? 17.164 -3.854 -20.145 1.00 96.12 77 THR A CA 1
ATOM 624 C C . THR A 1 77 ? 17.722 -4.280 -21.503 1.00 96.12 77 THR A C 1
ATOM 626 O O . THR A 1 77 ? 18.058 -5.448 -21.673 1.00 96.12 77 THR A O 1
ATOM 629 N N . ASP A 1 78 ? 17.947 -3.330 -22.417 1.00 95.06 78 ASP A N 1
ATOM 630 C CA . ASP A 1 78 ? 18.528 -3.575 -23.748 1.00 95.06 78 ASP A CA 1
ATOM 631 C C . ASP A 1 78 ? 19.922 -4.220 -23.685 1.00 95.06 78 ASP A C 1
ATOM 633 O O . ASP A 1 78 ? 20.331 -4.936 -24.595 1.00 95.06 78 ASP A O 1
ATOM 637 N N . ARG A 1 79 ? 20.668 -3.965 -22.604 1.00 94.19 79 ARG A N 1
ATOM 638 C CA . ARG A 1 79 ? 22.035 -4.471 -22.395 1.00 94.19 79 ARG A CA 1
ATOM 639 C C . ARG A 1 79 ? 22.094 -5.728 -21.537 1.00 94.19 79 ARG A C 1
ATOM 641 O O . ARG A 1 79 ? 23.175 -6.279 -21.358 1.00 94.19 79 ARG A O 1
ATOM 648 N N . THR A 1 80 ? 20.962 -6.162 -20.992 1.00 93.81 80 THR A N 1
ATOM 649 C CA . THR A 1 80 ? 20.910 -7.229 -19.992 1.00 93.81 80 THR A CA 1
ATOM 650 C C . THR A 1 80 ? 19.869 -8.274 -20.414 1.00 93.81 80 THR A C 1
ATOM 652 O O . THR A 1 80 ? 18.728 -8.235 -19.931 1.00 93.81 80 THR A O 1
ATOM 655 N N . PRO A 1 81 ? 20.226 -9.201 -21.331 1.00 93.31 81 PRO A N 1
ATOM 656 C CA . PRO A 1 81 ? 19.320 -10.237 -21.823 1.00 93.31 81 PRO A CA 1
ATOM 657 C C . PRO A 1 81 ? 18.678 -11.029 -20.679 1.00 93.31 81 PRO A C 1
ATOM 659 O O . PRO A 1 81 ? 19.357 -11.470 -19.752 1.00 93.31 81 PRO A O 1
ATOM 662 N N . GLY A 1 82 ? 17.356 -11.197 -20.735 1.00 93.12 82 GLY A N 1
ATOM 663 C CA . GLY A 1 82 ? 16.574 -11.879 -19.696 1.00 93.12 82 GLY A CA 1
ATOM 664 C C . GLY A 1 82 ? 16.051 -10.972 -18.574 1.00 93.12 82 GLY A C 1
ATOM 665 O O . GLY A 1 82 ? 15.256 -11.432 -17.752 1.00 93.12 82 GLY A O 1
ATOM 666 N N . SER A 1 83 ? 16.432 -9.689 -18.540 1.00 96.31 83 SER A N 1
ATOM 667 C CA . SER A 1 83 ? 15.780 -8.699 -17.671 1.00 96.31 83 SER A CA 1
ATOM 668 C C . SER A 1 83 ? 14.481 -8.160 -18.285 1.00 96.31 83 SER A C 1
ATOM 670 O O . SER A 1 83 ? 14.308 -8.180 -19.503 1.00 96.31 83 SER A O 1
ATOM 672 N N . ILE A 1 84 ? 13.549 -7.691 -17.446 1.00 96.62 84 ILE A N 1
ATOM 673 C CA . ILE A 1 84 ? 12.256 -7.130 -17.879 1.00 96.62 84 ILE A CA 1
ATOM 674 C C . ILE A 1 84 ? 11.836 -5.937 -17.014 1.00 96.62 84 ILE A C 1
ATOM 676 O O . ILE A 1 84 ? 12.147 -5.873 -15.825 1.00 96.62 84 ILE A O 1
ATOM 680 N N . ILE A 1 85 ? 11.067 -5.018 -17.601 1.00 97.38 85 ILE A N 1
ATOM 681 C CA . ILE A 1 85 ? 10.412 -3.916 -16.883 1.00 97.38 85 ILE A CA 1
ATOM 682 C C . ILE A 1 85 ? 8.934 -4.266 -16.696 1.00 97.38 85 ILE A C 1
ATOM 684 O O . ILE A 1 85 ? 8.220 -4.480 -17.673 1.00 97.38 85 ILE A O 1
ATOM 688 N N . GLU A 1 86 ? 8.468 -4.278 -15.451 1.00 93.81 86 GLU A N 1
ATOM 689 C CA . GLU A 1 86 ? 7.053 -4.367 -15.087 1.00 93.81 86 GLU A CA 1
ATOM 690 C C . GLU A 1 86 ? 6.550 -2.979 -14.674 1.00 93.81 86 GLU A C 1
ATOM 692 O O . GLU A 1 86 ? 7.128 -2.326 -13.802 1.00 93.81 86 GLU A O 1
ATOM 697 N N . GLU A 1 87 ? 5.456 -2.532 -15.285 1.00 90.88 87 GLU A N 1
ATOM 698 C CA . GLU A 1 87 ? 4.800 -1.275 -14.939 1.00 90.88 87 GLU A CA 1
ATOM 699 C C . GLU A 1 87 ? 3.482 -1.536 -14.211 1.00 90.88 87 GLU A C 1
ATOM 701 O O . GLU A 1 87 ? 2.624 -2.264 -14.702 1.00 90.88 87 GLU A O 1
ATOM 706 N N . LYS A 1 88 ? 3.331 -0.924 -13.032 1.00 81.00 88 LYS A N 1
ATOM 707 C CA . LYS A 1 88 ? 2.114 -0.956 -12.205 1.00 81.00 88 LYS A CA 1
ATOM 708 C C . LYS A 1 88 ? 1.503 0.436 -12.142 1.00 81.00 88 LYS A C 1
ATOM 710 O O . LYS A 1 88 ? 2.156 1.403 -12.522 1.00 81.00 88 LYS A O 1
ATOM 715 N N . ASN A 1 89 ? 0.303 0.583 -11.580 1.00 75.50 89 ASN A N 1
ATOM 716 C CA . ASN A 1 89 ? -0.416 1.867 -11.512 1.00 75.50 89 ASN A CA 1
ATOM 717 C C . ASN A 1 89 ? 0.413 3.023 -10.924 1.00 75.50 89 ASN A C 1
ATOM 719 O O . ASN A 1 89 ? 0.375 4.129 -11.459 1.00 75.50 89 ASN A O 1
ATOM 723 N N . TYR A 1 90 ? 1.268 2.759 -9.930 1.00 78.25 90 TYR A N 1
ATOM 724 C CA . TYR A 1 90 ? 2.077 3.789 -9.258 1.00 78.25 90 TYR A CA 1
ATOM 725 C C . TYR A 1 90 ? 3.542 3.395 -9.051 1.00 78.25 90 TYR A C 1
ATOM 727 O O . TYR A 1 90 ? 4.236 4.010 -8.250 1.00 78.25 90 TYR A O 1
ATOM 735 N N . SER A 1 91 ? 4.036 2.375 -9.754 1.00 82.88 91 SER A N 1
ATOM 736 C CA . SER A 1 91 ? 5.430 1.943 -9.628 1.00 82.88 91 SER A CA 1
ATOM 737 C C . SER A 1 91 ? 5.983 1.340 -10.919 1.00 82.88 91 SER A C 1
ATOM 739 O O . SER A 1 91 ? 5.237 0.991 -11.835 1.00 82.88 91 SER A O 1
ATOM 741 N N . LEU A 1 92 ? 7.310 1.246 -10.980 1.00 93.19 92 LEU A N 1
ATOM 742 C CA . LEU A 1 92 ? 8.066 0.515 -11.993 1.00 93.19 92 LEU A CA 1
ATOM 743 C C . LEU A 1 92 ? 8.976 -0.475 -11.266 1.00 93.19 92 LEU A C 1
ATOM 745 O O . LEU A 1 92 ? 9.636 -0.096 -10.297 1.00 93.19 92 LEU A O 1
ATOM 749 N N . ALA A 1 93 ? 9.025 -1.719 -11.730 1.00 93.81 93 ALA A N 1
ATOM 750 C CA . ALA A 1 93 ? 9.946 -2.734 -11.235 1.00 93.81 93 ALA A CA 1
ATOM 751 C C . ALA A 1 93 ? 10.831 -3.231 -12.379 1.00 93.81 93 ALA A C 1
ATOM 753 O O . ALA A 1 93 ? 10.341 -3.538 -13.464 1.00 93.81 93 ALA A O 1
ATOM 754 N N . TRP A 1 94 ? 12.136 -3.325 -12.131 1.00 96.94 94 TRP A N 1
ATOM 755 C CA . TRP A 1 94 ? 13.079 -3.951 -13.051 1.00 96.94 94 TRP A CA 1
ATOM 756 C C . TRP A 1 94 ? 13.482 -5.311 -12.492 1.00 96.94 94 TRP A C 1
ATOM 758 O O . TRP A 1 94 ? 14.093 -5.407 -11.427 1.00 96.94 94 TRP A O 1
ATOM 768 N N . HIS A 1 95 ? 13.091 -6.373 -13.185 1.00 96.12 95 HIS A N 1
ATOM 769 C CA . HIS A 1 95 ? 13.368 -7.741 -12.771 1.00 96.12 95 HIS A CA 1
ATOM 770 C C . HIS A 1 95 ? 14.628 -8.236 -13.464 1.00 96.12 95 HIS A C 1
ATOM 772 O O . HIS A 1 95 ? 14.693 -8.258 -14.689 1.00 96.12 95 HIS A O 1
ATOM 778 N N . TYR A 1 96 ? 15.591 -8.707 -12.678 1.00 94.31 96 TYR A N 1
ATOM 779 C CA . TYR A 1 96 ? 16.869 -9.227 -13.174 1.00 94.31 96 TYR A CA 1
ATOM 780 C C . TYR A 1 96 ? 17.106 -10.701 -12.811 1.00 94.31 96 TYR A C 1
ATOM 782 O O . TYR A 1 96 ? 18.161 -11.257 -13.089 1.00 94.31 96 TYR A O 1
ATOM 790 N N . ARG A 1 97 ? 16.122 -11.373 -12.201 1.00 92.19 97 ARG A N 1
ATOM 791 C CA . ARG A 1 97 ? 16.273 -12.758 -11.719 1.00 92.19 97 ARG A CA 1
ATOM 792 C C . ARG A 1 97 ? 16.570 -13.773 -12.832 1.00 92.19 97 ARG A C 1
ATOM 794 O O . ARG A 1 97 ? 17.178 -14.796 -12.555 1.00 92.19 97 ARG A O 1
ATOM 801 N N . LYS A 1 98 ? 16.102 -13.519 -14.056 1.00 88.88 98 LYS A N 1
ATOM 802 C CA . LYS A 1 98 ? 16.280 -14.407 -15.219 1.00 88.88 98 LYS A CA 1
ATOM 803 C C . LYS A 1 98 ? 17.432 -13.982 -16.131 1.00 88.88 98 LYS A C 1
ATOM 805 O O . LYS A 1 98 ? 17.562 -14.518 -17.225 1.00 88.88 98 LYS A O 1
ATOM 810 N N . VAL A 1 99 ? 18.226 -13.004 -15.709 1.00 90.25 99 VAL A N 1
ATOM 811 C CA . VAL A 1 99 ? 19.397 -12.578 -16.470 1.00 90.25 99 VAL A CA 1
ATOM 812 C C . VAL A 1 99 ? 20.393 -13.727 -16.505 1.00 90.25 99 VAL A C 1
ATOM 814 O O . VAL A 1 99 ? 20.687 -14.327 -15.471 1.00 90.25 99 VAL A O 1
ATOM 817 N N . HIS A 1 100 ? 20.884 -14.049 -17.698 1.00 76.06 100 HIS A N 1
ATOM 818 C CA . HIS A 1 100 ? 21.919 -15.061 -17.856 1.00 76.06 100 HIS A CA 1
ATOM 819 C C . HIS A 1 100 ? 23.207 -14.573 -17.185 1.00 76.06 100 HIS A C 1
ATOM 821 O O . HIS A 1 100 ? 23.653 -13.454 -17.442 1.00 76.06 100 HIS A O 1
ATOM 827 N N . ALA A 1 101 ? 23.800 -15.401 -16.324 1.00 69.62 101 ALA A N 1
ATOM 828 C CA . ALA A 1 101 ? 25.203 -15.221 -15.978 1.00 69.62 101 ALA A CA 1
ATOM 829 C C . ALA A 1 101 ? 25.998 -15.465 -17.268 1.00 69.62 101 ALA A C 1
ATOM 831 O O . ALA A 1 101 ? 25.774 -16.484 -17.924 1.00 69.62 101 ALA A O 1
ATOM 832 N N . GLY A 1 102 ? 26.795 -14.474 -17.673 1.00 61.91 102 GLY A N 1
ATOM 833 C CA . GLY A 1 102 ? 27.644 -14.564 -18.862 1.00 61.91 102 GLY A CA 1
ATOM 834 C C . GLY A 1 102 ? 28.659 -15.693 -18.784 1.00 61.91 102 GLY A C 1
ATOM 835 O O . GLY A 1 102 ? 28.943 -16.160 -17.657 1.00 61.91 102 GLY A O 1
#

Foldseek 3Di:
DVVVVVVVVQLVDPVDAAEDAELADPVVVCVVDVPDNHWYAYNRNQWTCPPPSDIDGDPQPPQVVVVVVVVVLVVVPVVFPQWDWDDDSRDIDIDRPRTDDD